Protein AF-A0A2N0QLI2-F1 (afdb_monomer)

InterPro domains:
  IPR046632 Protein of unknown function DUF6744 [PF20529] (2-117)

Mean predicted aligned error: 9.73 Å

Structure (mmCIF, N/CA/C/O backbone):
data_AF-A0A2N0QLI2-F1
#
_entry.id   AF-A0A2N0QLI2-F1
#
loop_
_atom_site.group_PDB
_atom_site.id
_atom_site.type_symbol
_atom_site.label_atom_id
_atom_site.label_alt_id
_atom_site.label_comp_id
_atom_site.label_asym_id
_atom_site.label_entity_id
_atom_site.label_seq_id
_atom_site.pdbx_PDB_ins_code
_atom_site.Cartn_x
_atom_site.Cartn_y
_atom_site.Cartn_z
_atom_site.occupancy
_atom_site.B_iso_or_equiv
_atom_site.auth_seq_id
_atom_site.auth_comp_id
_atom_site.auth_asym_id
_atom_site.auth_atom_id
_atom_site.pdbx_PDB_model_num
ATOM 1 N N . MET A 1 1 ? 5.806 -25.155 -20.527 1.00 38.91 1 MET A N 1
ATOM 2 C CA . MET A 1 1 ? 5.119 -23.901 -20.899 1.00 38.91 1 MET A CA 1
ATOM 3 C C . MET A 1 1 ? 4.947 -23.042 -19.646 1.00 38.91 1 MET A C 1
ATOM 5 O O . MET A 1 1 ? 4.061 -23.316 -18.851 1.00 38.91 1 MET A O 1
ATOM 9 N N . ARG A 1 2 ? 5.842 -22.071 -19.398 1.00 46.94 2 ARG A N 1
ATOM 10 C CA . ARG A 1 2 ? 5.582 -20.948 -18.473 1.00 46.94 2 ARG A CA 1
ATOM 11 C C . ARG A 1 2 ? 5.166 -19.781 -19.363 1.00 46.94 2 ARG A C 1
ATOM 13 O O . ARG A 1 2 ? 6.025 -19.048 -19.829 1.00 46.94 2 ARG A O 1
ATOM 20 N N . GLU A 1 3 ? 3.888 -19.710 -19.716 1.00 47.59 3 GLU A N 1
ATOM 21 C CA . GLU A 1 3 ? 3.446 -18.828 -20.810 1.00 47.59 3 GLU A CA 1
ATOM 22 C C . GLU A 1 3 ? 3.220 -17.374 -20.418 1.00 47.59 3 GLU A C 1
ATOM 24 O O . GLU A 1 3 ? 3.132 -16.532 -21.299 1.00 47.59 3 GLU A O 1
ATOM 29 N N . ASN A 1 4 ? 3.177 -17.034 -19.133 1.00 57.28 4 ASN A N 1
ATOM 30 C CA . ASN A 1 4 ? 2.765 -15.691 -18.742 1.00 57.28 4 ASN A CA 1
ATOM 31 C C . ASN A 1 4 ? 3.835 -15.041 -17.869 1.00 57.28 4 ASN A C 1
ATOM 33 O O . ASN A 1 4 ? 3.995 -15.387 -16.698 1.00 57.28 4 ASN A O 1
ATOM 37 N N . GLY A 1 5 ? 4.574 -14.094 -18.452 1.00 61.06 5 GLY A N 1
ATOM 38 C CA . GLY A 1 5 ? 5.323 -13.111 -17.675 1.00 61.06 5 GLY A CA 1
ATOM 39 C C . GLY A 1 5 ? 4.365 -12.353 -16.752 1.00 61.06 5 GLY A C 1
ATOM 40 O O . GLY A 1 5 ? 3.234 -12.052 -17.133 1.00 61.06 5 GLY A O 1
ATOM 41 N N . VAL A 1 6 ? 4.795 -12.078 -15.521 1.00 66.12 6 VAL A N 1
ATOM 42 C CA . VAL A 1 6 ? 3.973 -11.387 -14.520 1.00 66.12 6 VAL A CA 1
ATOM 43 C C . VAL A 1 6 ? 4.433 -9.940 -14.411 1.00 66.12 6 VAL A C 1
ATOM 45 O O . VAL A 1 6 ? 5.626 -9.668 -14.284 1.00 66.12 6 VAL A O 1
ATOM 48 N N . ILE A 1 7 ? 3.483 -9.008 -14.452 1.00 68.38 7 ILE A N 1
ATOM 49 C CA . ILE A 1 7 ? 3.738 -7.580 -14.255 1.00 68.38 7 ILE A CA 1
ATOM 50 C C . ILE A 1 7 ? 3.444 -7.239 -12.794 1.00 68.38 7 ILE A C 1
ATOM 52 O O . ILE A 1 7 ? 2.346 -7.496 -12.299 1.00 68.38 7 ILE A O 1
ATOM 56 N N . TYR A 1 8 ? 4.421 -6.634 -12.118 1.00 72.06 8 TYR A N 1
ATOM 57 C CA . TYR A 1 8 ? 4.294 -6.172 -10.738 1.00 72.06 8 TYR A CA 1
ATOM 58 C C . TYR A 1 8 ? 4.372 -4.650 -10.671 1.00 72.06 8 TYR A C 1
ATOM 60 O O . TYR A 1 8 ? 5.253 -4.033 -11.268 1.00 72.06 8 TYR A O 1
ATOM 68 N N . PHE A 1 9 ? 3.476 -4.051 -9.888 1.00 70.38 9 PHE A N 1
ATOM 69 C CA . PHE A 1 9 ? 3.558 -2.640 -9.528 1.00 70.38 9 PHE A CA 1
ATOM 70 C C . PHE A 1 9 ? 4.406 -2.507 -8.279 1.00 70.38 9 PHE A C 1
ATOM 72 O O . PHE A 1 9 ? 4.077 -3.068 -7.236 1.00 70.38 9 PHE A O 1
ATOM 79 N N . VAL A 1 10 ? 5.506 -1.774 -8.406 1.00 75.25 10 VAL A N 1
ATOM 80 C CA . VAL A 1 10 ? 6.475 -1.610 -7.331 1.00 75.25 10 VAL A CA 1
ATOM 81 C C . VAL A 1 10 ? 6.536 -0.135 -6.950 1.00 75.25 10 VAL A C 1
ATOM 83 O O . VAL A 1 10 ? 6.795 0.699 -7.822 1.00 75.25 10 VAL A O 1
ATOM 86 N N . PRO A 1 11 ? 6.302 0.204 -5.671 1.00 73.81 11 PRO A N 1
ATOM 87 C CA . PRO A 1 11 ? 6.477 1.553 -5.168 1.00 73.81 11 PRO A CA 1
ATOM 88 C C . PRO A 1 11 ? 7.844 2.141 -5.499 1.00 73.81 11 PRO A C 1
ATOM 90 O O . PRO A 1 11 ? 8.859 1.448 -5.414 1.00 73.81 11 PRO A O 1
ATOM 93 N N . ASN A 1 12 ? 7.901 3.444 -5.791 1.00 72.81 12 ASN A N 1
ATOM 94 C CA . ASN A 1 12 ? 9.180 4.101 -6.079 1.00 72.81 12 ASN A CA 1
ATOM 95 C C . ASN A 1 12 ? 10.158 4.028 -4.887 1.00 72.81 12 ASN A C 1
ATOM 97 O O . ASN A 1 12 ? 11.372 3.975 -5.077 1.00 72.81 12 ASN A O 1
ATOM 101 N N . SER A 1 13 ? 9.638 3.950 -3.657 1.00 74.19 13 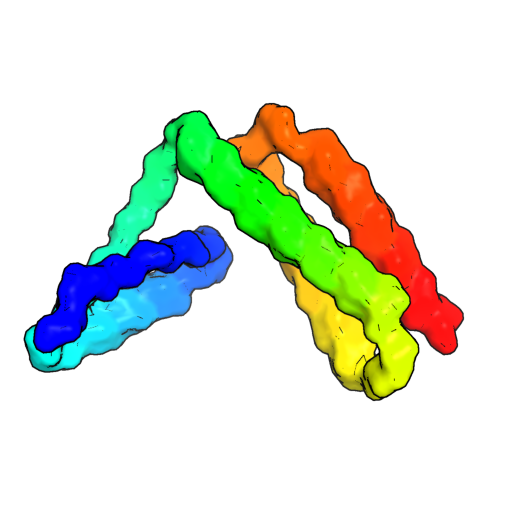SER A N 1
ATOM 102 C CA . SER A 1 13 ? 10.428 3.714 -2.441 1.00 74.19 13 SER A CA 1
ATOM 103 C C . SER A 1 13 ? 11.231 2.405 -2.481 1.00 74.19 13 SER A C 1
ATOM 105 O O . SER A 1 13 ? 12.265 2.301 -1.826 1.00 74.19 13 SER A O 1
ATOM 107 N N . MET A 1 14 ? 10.815 1.426 -3.290 1.00 83.81 14 MET A N 1
ATOM 108 C CA . MET A 1 14 ? 11.479 0.128 -3.443 1.00 83.81 14 MET A CA 1
ATOM 109 C C . MET A 1 14 ? 12.377 0.044 -4.688 1.00 83.81 14 MET A C 1
ATOM 111 O O . MET A 1 14 ? 12.903 -1.028 -4.989 1.00 83.81 14 MET A O 1
ATOM 115 N N . THR A 1 15 ? 12.609 1.152 -5.403 1.00 84.81 15 THR A N 1
ATOM 116 C CA . THR A 1 15 ? 13.393 1.176 -6.655 1.00 84.81 15 THR A CA 1
ATOM 117 C C . THR A 1 15 ? 14.791 0.566 -6.511 1.00 84.81 15 THR A C 1
ATOM 119 O O . THR A 1 15 ? 15.259 -0.114 -7.429 1.00 84.81 15 THR A O 1
ATOM 122 N N . ALA A 1 16 ? 15.459 0.766 -5.371 1.00 86.50 16 ALA A N 1
ATOM 123 C CA . ALA A 1 16 ? 16.768 0.166 -5.106 1.00 86.50 16 ALA A CA 1
ATOM 124 C C . ALA A 1 16 ? 16.682 -1.369 -5.032 1.00 86.50 16 ALA A C 1
ATOM 126 O O . ALA A 1 16 ? 17.414 -2.068 -5.731 1.00 86.50 16 ALA A O 1
ATOM 127 N N . GLY A 1 17 ? 15.724 -1.892 -4.260 1.00 88.81 17 GLY A N 1
ATOM 128 C CA . GLY A 1 17 ? 15.477 -3.332 -4.149 1.00 88.81 17 GLY A CA 1
ATOM 129 C C . GLY A 1 17 ? 15.062 -3.960 -5.481 1.00 88.81 17 GLY A C 1
ATOM 130 O O . GLY A 1 17 ? 15.589 -5.003 -5.855 1.00 88.81 17 GLY A O 1
ATOM 131 N N . LEU A 1 18 ? 14.194 -3.287 -6.244 1.00 89.62 18 LEU A N 1
ATOM 132 C CA . LEU A 1 18 ? 13.792 -3.734 -7.579 1.00 89.62 18 LEU A CA 1
ATOM 133 C C . LEU A 1 18 ? 14.979 -3.801 -8.542 1.00 89.62 18 LEU A C 1
ATOM 135 O O . LEU A 1 18 ? 15.080 -4.734 -9.330 1.00 89.62 18 LEU A O 1
ATOM 139 N N . THR A 1 19 ? 15.890 -2.831 -8.470 1.00 91.31 19 THR A N 1
ATOM 140 C CA . THR A 1 19 ? 17.097 -2.830 -9.306 1.00 91.31 19 THR A CA 1
ATOM 141 C C . THR A 1 19 ? 17.980 -4.032 -8.973 1.00 91.31 19 THR A C 1
ATOM 143 O O . THR A 1 19 ? 18.399 -4.739 -9.883 1.00 91.31 19 THR A O 1
ATOM 146 N N . ASN A 1 20 ? 18.180 -4.331 -7.687 1.00 93.94 20 ASN A N 1
ATOM 147 C CA . ASN A 1 20 ? 18.935 -5.513 -7.264 1.00 93.94 20 ASN A CA 1
ATOM 148 C C . ASN A 1 20 ? 18.272 -6.820 -7.723 1.00 93.94 20 ASN A C 1
ATOM 150 O O . ASN A 1 20 ? 18.964 -7.725 -8.184 1.00 93.94 20 ASN A O 1
ATOM 154 N N . LEU A 1 21 ? 16.941 -6.910 -7.632 1.00 91.88 21 LEU A N 1
ATOM 155 C CA . LEU A 1 21 ? 16.186 -8.080 -8.077 1.00 91.88 21 LEU A CA 1
ATOM 156 C C . LEU A 1 21 ? 16.304 -8.298 -9.589 1.00 91.88 21 LEU A C 1
ATOM 158 O O . LEU A 1 21 ? 16.541 -9.422 -10.017 1.00 91.88 21 LEU A O 1
ATOM 162 N N . VAL A 1 22 ? 16.171 -7.238 -10.393 1.00 92.00 22 VAL A N 1
ATOM 163 C CA . VAL A 1 22 ? 16.346 -7.318 -11.852 1.00 92.00 22 VAL A CA 1
ATOM 164 C C . VAL A 1 22 ? 17.754 -7.804 -12.190 1.00 92.00 22 VAL A C 1
ATOM 166 O O . VAL A 1 22 ? 17.895 -8.757 -12.948 1.00 92.00 22 VAL A O 1
ATOM 169 N N . THR A 1 23 ? 18.786 -7.223 -11.571 1.00 94.00 23 THR A N 1
ATOM 170 C CA . THR A 1 23 ? 20.180 -7.657 -11.761 1.00 94.00 23 THR A CA 1
ATOM 171 C C . THR A 1 23 ? 20.374 -9.125 -11.395 1.00 94.00 23 THR A C 1
ATOM 173 O O . THR A 1 23 ? 21.033 -9.860 -12.125 1.00 94.00 23 THR A O 1
ATOM 176 N N . PHE A 1 24 ? 19.787 -9.568 -10.280 1.00 94.19 24 PHE A N 1
ATOM 177 C CA . PHE A 1 24 ? 19.844 -10.963 -9.863 1.00 94.19 24 PHE A CA 1
ATOM 178 C C . PHE A 1 24 ? 19.166 -11.890 -10.880 1.00 94.19 24 PHE A C 1
ATOM 180 O O . PHE A 1 24 ? 19.770 -12.878 -11.282 1.00 94.19 24 PHE A O 1
ATOM 187 N N . ILE A 1 25 ? 17.953 -11.570 -11.341 1.00 91.50 25 ILE A N 1
ATOM 188 C CA . ILE A 1 25 ? 17.238 -12.396 -12.326 1.00 91.50 25 ILE A CA 1
ATOM 189 C C . ILE A 1 25 ? 18.042 -12.510 -13.624 1.00 91.50 25 ILE A C 1
ATOM 191 O O . ILE A 1 25 ? 18.211 -13.616 -14.124 1.00 91.50 25 ILE A O 1
ATOM 195 N N . CYS A 1 26 ? 18.601 -11.404 -14.116 1.00 91.31 26 CYS A N 1
ATOM 196 C CA . CYS A 1 26 ? 19.427 -11.398 -15.324 1.00 91.31 26 CYS A CA 1
ATOM 197 C C . CYS A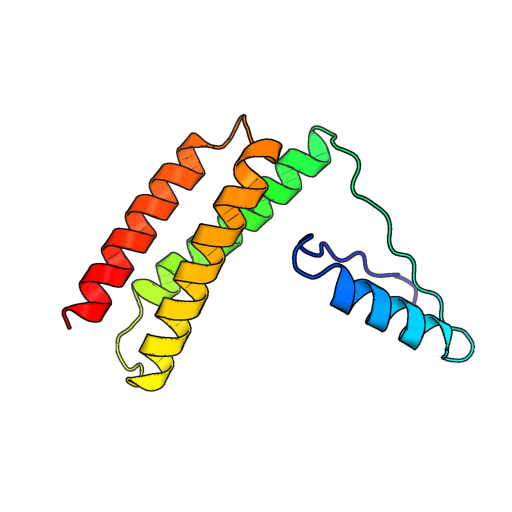 1 26 ? 20.773 -12.130 -15.152 1.00 91.31 26 CYS A C 1
ATOM 199 O O . CYS A 1 26 ? 21.465 -12.363 -16.138 1.00 91.31 26 CYS A O 1
ATOM 201 N N . SER A 1 27 ? 21.171 -12.485 -13.923 1.00 94.69 27 SER A N 1
ATOM 202 C CA . SER A 1 27 ? 22.348 -13.332 -13.677 1.00 94.69 27 SER A CA 1
ATOM 203 C C . SER A 1 27 ? 22.054 -14.834 -13.803 1.00 94.69 27 SER A C 1
ATOM 205 O O . SER A 1 27 ? 22.986 -15.635 -13.842 1.00 94.69 27 SER A O 1
ATOM 207 N N . LEU A 1 28 ? 20.774 -15.225 -13.856 1.00 93.62 28 LEU A N 1
ATOM 208 C CA . LEU A 1 28 ? 20.345 -16.614 -14.004 1.00 93.62 28 LEU A CA 1
ATOM 209 C C . LEU A 1 28 ? 20.272 -16.993 -15.488 1.00 93.62 28 LEU A C 1
ATOM 211 O O . LEU A 1 28 ? 19.786 -16.223 -16.315 1.00 93.62 28 LEU A O 1
ATOM 215 N N . GLU A 1 29 ? 20.697 -18.209 -15.831 1.00 91.94 29 GLU A N 1
ATOM 216 C CA . GLU A 1 29 ? 20.579 -18.709 -17.203 1.00 91.94 29 GLU A CA 1
ATOM 217 C C . GLU A 1 29 ? 19.109 -18.757 -17.659 1.00 91.94 29 GLU A C 1
ATOM 219 O O . GLU A 1 29 ? 18.220 -19.188 -16.919 1.00 91.94 29 GLU A O 1
ATOM 224 N N . ASN A 1 30 ? 18.859 -18.348 -18.907 1.00 86.88 30 ASN A N 1
ATOM 225 C CA . ASN A 1 30 ? 17.536 -18.355 -19.549 1.00 86.88 30 ASN A CA 1
ATOM 226 C C . ASN A 1 30 ? 16.455 -17.541 -18.809 1.00 86.88 30 ASN A C 1
ATOM 228 O O . ASN A 1 30 ? 15.279 -17.913 -18.832 1.00 86.88 30 ASN A O 1
ATOM 232 N N . SER A 1 31 ? 16.837 -16.460 -18.128 1.00 86.12 31 SER A N 1
ATOM 233 C CA . SER A 1 31 ? 15.914 -15.588 -17.398 1.00 86.12 31 SER A CA 1
ATOM 234 C C . SER A 1 31 ? 16.128 -14.127 -17.778 1.00 86.12 31 SER A C 1
ATOM 236 O O . SER A 1 31 ? 17.262 -13.669 -17.833 1.00 86.12 31 SER A O 1
ATOM 238 N N . ASP A 1 32 ? 15.033 -13.389 -17.965 1.00 84.06 32 ASP A N 1
ATOM 239 C CA . ASP A 1 32 ? 15.054 -11.956 -18.265 1.00 84.06 32 ASP A CA 1
ATOM 240 C C . ASP A 1 32 ? 14.101 -11.199 -17.336 1.00 84.06 32 ASP A C 1
ATOM 242 O O . ASP A 1 32 ? 13.010 -11.673 -17.002 1.00 84.06 32 ASP A O 1
ATOM 246 N N . ALA A 1 33 ? 14.501 -9.992 -16.940 1.00 86.50 33 ALA A N 1
ATOM 247 C CA . ALA A 1 33 ? 13.663 -9.068 -16.188 1.00 86.50 33 ALA A CA 1
ATOM 248 C C . ALA A 1 33 ? 13.886 -7.627 -16.650 1.00 86.50 33 ALA A C 1
ATOM 250 O O . ALA A 1 33 ? 15.003 -7.208 -16.943 1.00 86.50 33 ALA A O 1
ATOM 251 N N . PHE A 1 34 ? 12.810 -6.840 -16.650 1.00 83.38 34 PHE A N 1
ATOM 252 C CA . PHE A 1 34 ? 12.847 -5.437 -17.048 1.00 83.38 34 PHE A CA 1
ATOM 253 C C . PHE A 1 34 ? 12.181 -4.564 -15.991 1.00 83.38 34 PHE A C 1
ATOM 255 O O . PHE A 1 34 ? 11.089 -4.862 -15.508 1.00 83.38 34 PHE A O 1
ATOM 262 N N . LYS A 1 35 ? 12.825 -3.440 -15.666 1.00 84.62 35 LYS A N 1
ATOM 263 C CA . LYS A 1 35 ? 12.211 -2.349 -14.904 1.00 84.62 35 LYS A CA 1
ATOM 264 C C . LYS A 1 35 ? 11.672 -1.321 -15.892 1.00 84.62 35 LYS A C 1
ATOM 266 O O . LYS A 1 35 ? 12.453 -0.597 -16.505 1.00 84.62 35 LYS A O 1
ATOM 271 N N . VAL A 1 36 ? 10.352 -1.244 -16.024 1.00 77.31 36 VAL A N 1
ATOM 272 C CA . VAL A 1 36 ? 9.686 -0.287 -16.917 1.00 77.31 36 VAL A CA 1
ATOM 273 C C . VAL A 1 36 ? 9.079 0.843 -16.080 1.00 77.31 36 VAL A C 1
ATOM 2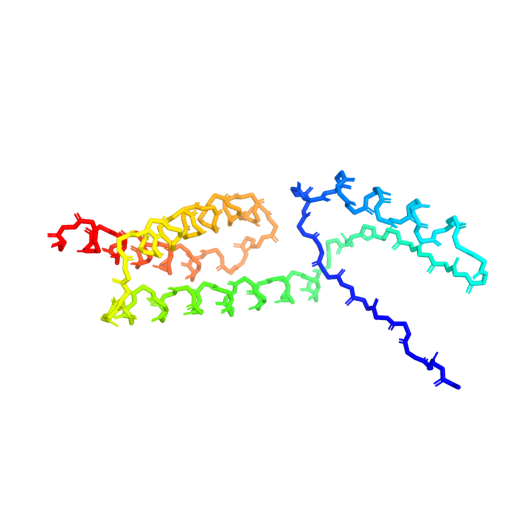75 O O . VAL A 1 36 ? 8.289 0.556 -15.178 1.00 77.31 36 VAL A O 1
ATOM 278 N N . PRO A 1 37 ? 9.431 2.120 -16.326 1.00 72.44 37 PRO A N 1
ATOM 279 C CA . PRO A 1 37 ? 8.787 3.234 -15.644 1.00 72.44 37 PRO A CA 1
ATOM 280 C C . PRO A 1 37 ? 7.319 3.328 -16.069 1.00 72.44 37 PRO A C 1
ATOM 282 O O . PRO A 1 37 ? 6.991 3.264 -17.255 1.00 72.44 37 PRO A O 1
ATOM 285 N N . VAL A 1 38 ? 6.426 3.501 -15.098 1.00 69.88 38 VAL A N 1
ATOM 286 C CA . VAL A 1 38 ? 4.999 3.683 -15.375 1.00 69.88 38 VAL A CA 1
ATOM 287 C C . VAL A 1 38 ? 4.790 5.079 -15.965 1.00 69.88 38 VAL A C 1
ATOM 289 O O . VAL A 1 38 ? 5.066 6.085 -15.315 1.00 69.88 38 VAL A O 1
ATOM 292 N N . ILE A 1 39 ? 4.298 5.146 -17.205 1.00 71.88 39 ILE A N 1
ATOM 293 C CA . ILE A 1 39 ? 3.922 6.411 -17.849 1.00 71.88 39 ILE A CA 1
ATOM 294 C C . ILE A 1 39 ? 2.691 6.978 -17.135 1.00 71.88 39 ILE A C 1
ATOM 296 O O . ILE A 1 39 ? 1.748 6.243 -16.837 1.00 71.88 39 ILE A O 1
ATOM 300 N N . ASN A 1 40 ? 2.670 8.287 -16.887 1.00 67.62 40 ASN A N 1
ATOM 301 C CA . ASN A 1 40 ? 1.536 8.968 -16.264 1.00 67.62 40 ASN A CA 1
ATOM 302 C C . ASN A 1 40 ? 0.331 9.073 -17.231 1.00 67.62 40 ASN A C 1
ATOM 304 O O . ASN A 1 40 ? 0.091 10.117 -17.836 1.00 67.62 40 ASN A O 1
ATOM 308 N N . SER A 1 41 ? -0.426 7.983 -17.385 1.00 76.25 41 SER A N 1
ATOM 309 C CA . SER A 1 41 ? -1.686 7.914 -18.142 1.00 76.25 41 SER A CA 1
ATOM 310 C C . SER A 1 41 ? -2.905 7.873 -17.211 1.00 76.25 41 SER A C 1
ATOM 312 O O . SER A 1 41 ? -2.778 7.584 -16.021 1.00 76.25 41 SER A O 1
ATOM 314 N N . SER A 1 42 ? -4.102 8.151 -17.742 1.00 74.06 42 SER A N 1
ATOM 315 C CA . SER A 1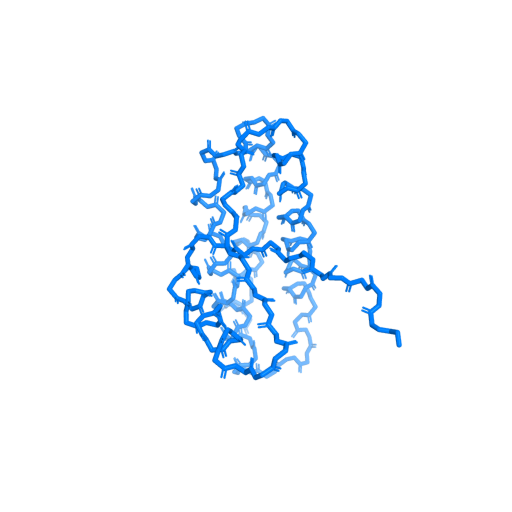 42 ? -5.365 8.018 -16.993 1.00 74.06 42 SER A CA 1
ATOM 316 C C . SER A 1 42 ? -5.553 6.618 -16.420 1.00 74.06 42 SER A C 1
ATOM 318 O O . SER A 1 42 ? -5.893 6.478 -15.248 1.00 74.06 42 SER A O 1
ATOM 320 N N . ASP A 1 43 ? -5.270 5.597 -17.224 1.00 74.06 43 ASP A N 1
ATOM 321 C CA . ASP A 1 43 ? -5.496 4.198 -16.864 1.00 74.06 43 ASP A CA 1
ATOM 322 C C . ASP A 1 43 ? -4.534 3.761 -15.757 1.00 74.06 43 ASP A C 1
ATOM 324 O O . ASP A 1 43 ? -4.935 3.109 -14.791 1.00 74.06 43 ASP A O 1
ATOM 328 N N . ASN A 1 44 ? -3.276 4.209 -15.837 1.00 73.25 44 ASN A N 1
ATOM 329 C CA . ASN A 1 44 ? -2.277 3.939 -14.811 1.00 73.25 44 ASN A CA 1
ATOM 330 C C . ASN A 1 44 ? -2.606 4.650 -13.496 1.00 73.25 44 ASN A C 1
ATOM 332 O O . ASN A 1 44 ? -2.468 4.043 -12.435 1.00 73.25 44 ASN A O 1
ATOM 336 N N . ARG A 1 45 ? -3.100 5.895 -13.549 1.00 73.50 45 ARG A N 1
ATOM 337 C CA . ARG A 1 45 ? -3.581 6.604 -12.353 1.00 73.50 45 ARG A CA 1
ATOM 338 C C . ARG A 1 45 ? -4.761 5.877 -11.715 1.00 73.50 45 ARG A C 1
ATOM 340 O O . ARG A 1 45 ? -4.709 5.603 -10.524 1.00 73.50 45 ARG A O 1
ATOM 347 N N . HIS A 1 46 ? -5.768 5.489 -12.500 1.00 78.19 46 HIS A N 1
ATOM 348 C CA . HIS A 1 46 ? -6.934 4.765 -11.988 1.00 78.19 46 HIS A CA 1
ATOM 349 C C . HIS A 1 46 ? -6.549 3.432 -11.332 1.00 78.19 46 HIS A C 1
ATOM 351 O O . HIS A 1 46 ? -7.017 3.096 -10.245 1.00 78.19 46 HIS A O 1
ATOM 357 N N . MET A 1 47 ? -5.650 2.679 -11.962 1.00 76.38 47 MET A N 1
ATOM 358 C CA . MET A 1 47 ? -5.153 1.419 -11.421 1.00 76.38 47 MET A CA 1
ATOM 359 C C . MET A 1 47 ? -4.367 1.607 -10.115 1.00 76.38 47 MET A C 1
ATOM 361 O O . MET A 1 47 ? -4.596 0.862 -9.160 1.00 76.38 47 MET A O 1
ATOM 365 N N . VAL A 1 48 ? -3.466 2.597 -10.055 1.00 75.25 48 VAL A N 1
ATOM 366 C CA . VAL A 1 48 ? -2.728 2.948 -8.829 1.00 75.25 48 VAL A CA 1
ATOM 367 C C . VAL A 1 48 ? -3.704 3.335 -7.724 1.00 75.25 48 VAL A C 1
ATOM 369 O O . VAL A 1 48 ? -3.606 2.819 -6.613 1.00 75.25 48 VAL A O 1
ATOM 372 N N . SER A 1 49 ? -4.699 4.162 -8.037 1.00 77.12 49 SER A N 1
ATOM 373 C CA . SER A 1 49 ? -5.718 4.568 -7.079 1.00 77.12 49 SER A CA 1
ATOM 374 C C . SER A 1 49 ? -6.569 3.409 -6.574 1.00 77.12 49 SER A C 1
ATOM 376 O O . SER A 1 49 ? -6.864 3.330 -5.382 1.00 77.12 49 SER A O 1
ATOM 378 N N . LYS A 1 50 ? -6.950 2.471 -7.445 1.00 83.06 50 LYS A N 1
ATOM 379 C CA . LYS A 1 50 ? -7.664 1.262 -7.027 1.00 83.06 50 LYS A CA 1
ATOM 380 C C . LYS A 1 50 ? -6.822 0.444 -6.047 1.00 83.06 50 LYS A C 1
ATOM 382 O O . LYS A 1 50 ? -7.299 0.110 -4.971 1.00 83.06 50 LYS A O 1
ATOM 387 N N . LYS A 1 51 ? -5.551 0.193 -6.375 1.00 80.81 51 LYS A N 1
ATOM 388 C CA . LYS A 1 51 ? -4.632 -0.564 -5.510 1.00 80.81 51 LYS A CA 1
ATOM 389 C C . LYS A 1 51 ? -4.385 0.113 -4.165 1.00 80.81 51 LYS A C 1
ATOM 391 O O . LYS A 1 51 ? -4.355 -0.570 -3.145 1.00 80.81 51 LYS A O 1
ATOM 396 N N . LEU A 1 52 ? -4.228 1.435 -4.159 1.00 78.38 52 LEU A N 1
ATOM 397 C CA . LEU A 1 52 ? -4.114 2.211 -2.926 1.00 78.38 52 LEU A CA 1
ATOM 398 C C . LEU A 1 52 ? -5.394 2.113 -2.091 1.00 78.38 52 LEU A C 1
ATOM 400 O O . LEU A 1 52 ? -5.307 1.934 -0.882 1.00 78.38 52 LEU A O 1
ATOM 404 N N . ASN A 1 53 ? -6.571 2.177 -2.719 1.00 82.62 53 ASN A N 1
ATOM 405 C CA . ASN A 1 53 ? -7.845 2.030 -2.015 1.00 82.62 53 ASN A CA 1
ATOM 406 C C . ASN A 1 53 ? -7.974 0.656 -1.363 1.00 82.62 53 ASN A C 1
ATOM 408 O O . ASN A 1 53 ? -8.234 0.599 -0.165 1.00 82.62 53 ASN A O 1
ATOM 412 N N . ASP A 1 54 ? -7.731 -0.412 -2.124 1.00 84.81 54 ASP A N 1
ATOM 413 C CA . ASP A 1 54 ? -7.812 -1.790 -1.632 1.00 84.81 54 ASP A CA 1
ATOM 414 C C . ASP A 1 54 ? -6.866 -2.006 -0.434 1.00 84.81 54 ASP A C 1
ATOM 416 O O . ASP A 1 54 ? -7.231 -2.642 0.553 1.00 84.81 54 ASP A O 1
ATOM 420 N N . TYR A 1 55 ? -5.653 -1.444 -0.495 1.00 83.62 55 TYR A N 1
ATOM 421 C CA . TYR A 1 55 ? -4.674 -1.543 0.588 1.00 83.62 55 TYR A CA 1
ATOM 422 C C . TYR A 1 55 ? -5.101 -0.778 1.849 1.00 83.62 55 TYR A C 1
ATOM 424 O O . TYR A 1 55 ? -5.001 -1.309 2.954 1.00 83.62 55 TYR A O 1
ATOM 432 N N . LEU A 1 56 ? -5.610 0.450 1.701 1.00 84.62 56 LEU A N 1
ATOM 433 C CA . LEU A 1 56 ? -6.094 1.240 2.838 1.00 84.62 56 LEU A CA 1
ATOM 434 C C . LEU A 1 56 ? -7.332 0.608 3.487 1.00 84.62 56 LEU A C 1
ATOM 436 O O . LEU A 1 56 ? -7.443 0.637 4.710 1.00 84.62 56 LEU A O 1
ATOM 440 N N . ASP A 1 57 ? -8.229 0.017 2.694 1.00 87.50 57 ASP A N 1
ATOM 441 C CA . ASP A 1 57 ? -9.395 -0.710 3.209 1.00 87.50 57 ASP A CA 1
ATOM 442 C C . ASP A 1 57 ? -8.965 -1.957 3.985 1.00 87.50 57 ASP A C 1
ATOM 444 O O . ASP A 1 57 ? -9.428 -2.181 5.102 1.00 87.50 57 ASP A O 1
ATOM 448 N N . HIS A 1 58 ? -7.995 -2.707 3.456 1.00 87.62 58 HIS A N 1
ATOM 449 C CA . HIS A 1 58 ? -7.432 -3.854 4.160 1.00 87.62 58 HIS A CA 1
ATOM 450 C C . HIS A 1 58 ? -6.824 -3.468 5.517 1.00 87.62 58 HIS A C 1
ATOM 452 O O . HIS A 1 58 ? -7.089 -4.126 6.523 1.00 87.62 58 HIS A O 1
ATOM 458 N N . LEU A 1 59 ? -6.050 -2.379 5.569 1.00 86.06 59 LEU A N 1
ATOM 459 C CA . LEU A 1 59 ? -5.477 -1.874 6.820 1.00 86.06 59 LEU A CA 1
ATOM 460 C C . LEU A 1 59 ? -6.552 -1.397 7.801 1.00 86.06 59 LEU A C 1
ATOM 462 O O . LEU A 1 59 ? -6.447 -1.663 8.996 1.00 86.06 59 LEU A O 1
ATOM 466 N N . LEU A 1 60 ? -7.604 -0.728 7.318 1.00 87.38 60 LEU A N 1
ATOM 467 C CA . LEU A 1 60 ? -8.733 -0.317 8.157 1.00 87.38 60 LEU A CA 1
ATOM 468 C C . LEU A 1 60 ? -9.413 -1.524 8.806 1.00 87.38 60 LEU A C 1
ATOM 470 O O . LEU A 1 60 ? -9.702 -1.491 10.004 1.00 87.38 60 LEU A O 1
ATOM 474 N N . ASP A 1 61 ? -9.637 -2.590 8.042 1.00 88.25 61 ASP A N 1
ATOM 475 C CA . ASP A 1 61 ? -10.245 -3.818 8.550 1.00 88.25 61 ASP A CA 1
ATOM 476 C C . ASP A 1 61 ? -9.355 -4.506 9.590 1.00 88.25 61 ASP A C 1
ATOM 478 O O . ASP A 1 61 ? -9.851 -4.962 10.625 1.00 88.25 61 ASP A O 1
ATOM 482 N N . GLN A 1 62 ? -8.036 -4.514 9.375 1.00 86.88 62 GLN A N 1
ATOM 483 C CA . GLN A 1 62 ? -7.071 -5.015 10.355 1.00 86.88 62 GLN A CA 1
ATOM 484 C C . GLN A 1 62 ? -7.050 -4.169 11.634 1.00 86.88 62 GLN A C 1
ATOM 486 O O . GLN A 1 62 ? -7.067 -4.726 12.731 1.00 86.88 62 GLN A O 1
ATOM 491 N N . CYS A 1 63 ? -7.065 -2.836 11.524 1.00 86.19 63 CYS A N 1
ATOM 492 C CA . CYS A 1 63 ? -7.136 -1.938 12.679 1.00 86.19 63 CYS A CA 1
ATOM 493 C C . CYS A 1 63 ? -8.421 -2.147 13.495 1.00 86.19 63 CYS A C 1
ATOM 495 O O . CYS A 1 63 ? -8.383 -2.178 14.728 1.00 86.19 63 CYS A O 1
ATOM 497 N N . ARG A 1 64 ? -9.559 -2.341 12.819 1.00 85.81 64 ARG A N 1
ATOM 498 C CA . ARG A 1 64 ? -10.847 -2.631 13.469 1.00 85.81 64 ARG A CA 1
ATOM 499 C C . ARG A 1 64 ? -10.867 -4.011 14.128 1.00 85.81 64 ARG A C 1
ATOM 501 O O . ARG A 1 64 ? -11.476 -4.171 15.181 1.00 85.81 64 ARG A O 1
ATOM 508 N N . SER A 1 65 ? -10.155 -4.978 13.557 1.00 86.12 65 SER A N 1
ATOM 509 C CA . SER A 1 65 ? -10.115 -6.377 14.004 1.00 86.12 65 SER A CA 1
ATOM 510 C C . SER A 1 65 ? -8.900 -6.680 14.889 1.00 86.12 65 SER A C 1
ATOM 512 O O . SER A 1 65 ? -8.227 -7.694 14.723 1.00 86.12 65 SER A O 1
ATOM 514 N N . THR A 1 66 ? -8.594 -5.797 15.842 1.00 82.31 66 THR A N 1
ATOM 515 C CA . THR A 1 66 ? -7.427 -5.942 16.738 1.00 82.31 66 THR A CA 1
ATOM 516 C C . THR A 1 66 ? -7.649 -6.889 17.917 1.00 82.31 66 THR A C 1
ATOM 518 O O . THR A 1 66 ? -6.722 -7.148 18.689 1.00 82.31 66 THR A O 1
ATOM 521 N N . GLU A 1 67 ? -8.863 -7.414 18.083 1.00 79.19 67 GLU A N 1
ATOM 522 C CA . GLU A 1 67 ? -9.186 -8.359 19.151 1.00 79.19 67 GLU A CA 1
ATOM 523 C C . GLU A 1 67 ? -8.359 -9.647 19.013 1.00 79.19 67 GLU A C 1
ATOM 525 O O . GLU A 1 67 ? -8.346 -10.298 17.972 1.00 79.19 67 GLU A O 1
ATOM 530 N N . GLY A 1 68 ? -7.632 -10.008 20.074 1.00 74.56 68 GLY A N 1
ATOM 531 C CA . GLY A 1 68 ? -6.775 -11.199 20.104 1.00 74.56 68 GLY A CA 1
ATOM 532 C C . GLY A 1 68 ? -5.344 -10.999 19.591 1.00 74.56 68 GLY A C 1
ATOM 533 O O . GLY A 1 68 ? -4.541 -11.930 19.680 1.00 74.56 68 GLY A O 1
ATOM 534 N N . LEU A 1 69 ? -4.976 -9.804 19.111 1.00 82.75 69 LEU A N 1
ATOM 535 C CA . LEU A 1 69 ? -3.592 -9.511 18.733 1.00 82.75 69 LEU A CA 1
ATOM 536 C C . LEU A 1 69 ? -2.699 -9.302 19.963 1.00 82.75 69 LEU A C 1
ATOM 538 O O . LEU A 1 69 ? -3.060 -8.625 20.926 1.00 82.75 69 LEU A O 1
ATOM 542 N N . ARG A 1 70 ? -1.478 -9.845 19.912 1.00 86.06 70 ARG A N 1
ATOM 543 C CA . ARG A 1 70 ? -0.441 -9.575 20.919 1.00 86.06 70 ARG A CA 1
ATOM 544 C C . ARG A 1 70 ? 0.117 -8.163 20.749 1.00 86.06 70 ARG A C 1
ATOM 546 O O . ARG A 1 70 ? 0.129 -7.620 19.647 1.00 86.06 70 ARG A O 1
ATOM 553 N N . LYS A 1 71 ? 0.691 -7.609 21.820 1.00 83.50 71 LYS A N 1
ATOM 554 C CA . LYS A 1 71 ? 1.293 -6.262 21.835 1.00 83.50 71 LYS A CA 1
ATOM 555 C C . LYS A 1 71 ? 2.288 -6.017 20.691 1.00 83.50 71 LYS A C 1
ATOM 557 O O . LYS A 1 71 ? 2.256 -4.957 20.073 1.00 83.50 71 LYS A O 1
ATOM 562 N N . ASP A 1 72 ? 3.121 -7.003 20.364 1.00 86.12 72 ASP A N 1
A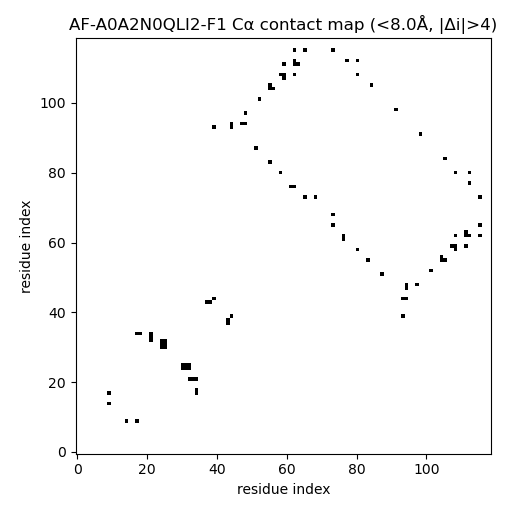TOM 563 C CA . ASP A 1 72 ? 4.080 -6.883 19.257 1.00 86.12 72 ASP A CA 1
ATOM 564 C C . ASP A 1 72 ? 3.391 -6.853 17.885 1.00 86.12 72 ASP A C 1
ATOM 566 O O . ASP A 1 72 ? 3.814 -6.119 16.997 1.00 86.12 72 ASP A O 1
ATOM 570 N N . GLN A 1 73 ? 2.289 -7.590 17.719 1.00 83.31 73 GLN A N 1
ATOM 571 C CA . GLN A 1 73 ? 1.485 -7.579 16.490 1.00 83.31 73 GLN A CA 1
ATOM 572 C C . GLN A 1 73 ? 0.748 -6.251 16.323 1.00 83.31 73 GLN A C 1
ATOM 574 O O . GLN A 1 73 ? 0.705 -5.709 15.224 1.00 83.31 73 GLN A O 1
ATOM 579 N N . ILE A 1 74 ? 0.248 -5.687 17.424 1.00 86.19 74 ILE A N 1
ATOM 580 C CA . ILE A 1 74 ? -0.324 -4.340 17.446 1.00 86.19 74 ILE A CA 1
ATOM 581 C C . ILE A 1 74 ? 0.729 -3.308 17.025 1.00 86.19 74 ILE A C 1
ATOM 583 O O . ILE A 1 74 ? 0.451 -2.447 16.195 1.00 86.19 74 ILE A O 1
ATOM 587 N N . LYS A 1 75 ? 1.956 -3.409 17.551 1.00 86.38 75 LYS A N 1
ATOM 588 C CA . LYS A 1 75 ? 3.047 -2.496 17.190 1.00 86.38 75 LYS A CA 1
ATOM 589 C C . LYS A 1 75 ? 3.387 -2.570 15.698 1.00 86.38 75 LYS A C 1
ATOM 591 O O . LYS A 1 75 ? 3.517 -1.522 15.072 1.00 86.38 75 LYS A O 1
ATOM 596 N N . MET A 1 76 ? 3.484 -3.778 15.137 1.00 86.31 76 MET A N 1
ATOM 597 C CA . MET A 1 76 ? 3.713 -3.965 13.699 1.00 86.31 76 MET A CA 1
ATOM 598 C C . MET A 1 76 ? 2.588 -3.351 12.862 1.00 86.31 76 MET A C 1
ATOM 600 O O . MET A 1 76 ? 2.874 -2.616 11.925 1.00 86.31 76 MET A O 1
ATOM 604 N N . LEU A 1 77 ? 1.325 -3.569 13.241 1.00 86.12 77 LEU A N 1
ATOM 605 C CA . LEU A 1 77 ? 0.170 -3.006 12.536 1.00 86.12 77 LEU A CA 1
ATOM 606 C C . LEU A 1 77 ? 0.162 -1.469 12.561 1.00 86.12 77 LEU A C 1
ATOM 608 O O . LEU A 1 77 ? -0.120 -0.822 11.552 1.00 86.12 77 LEU A O 1
ATOM 612 N N . VAL A 1 78 ? 0.502 -0.864 13.703 1.00 86.50 78 VAL A N 1
ATOM 613 C CA . VAL A 1 78 ? 0.632 0.597 13.827 1.00 86.50 78 VAL A CA 1
ATOM 614 C C . VAL A 1 78 ? 1.756 1.121 12.931 1.00 86.50 78 VAL A C 1
ATOM 616 O O . VAL A 1 78 ? 1.598 2.148 12.270 1.00 86.50 78 VAL A O 1
ATOM 619 N N . GLU A 1 79 ? 2.894 0.432 12.892 1.00 88.75 79 GLU A N 1
ATOM 620 C CA . GLU A 1 79 ? 4.025 0.804 12.043 1.00 88.75 79 GLU A CA 1
ATOM 621 C C . GLU A 1 79 ? 3.684 0.688 10.551 1.00 88.75 79 GLU A C 1
ATOM 623 O O . GLU A 1 79 ? 3.920 1.628 9.790 1.00 88.75 79 GLU A O 1
ATOM 628 N N . GLU A 1 80 ? 3.047 -0.409 10.145 1.00 84.12 80 GLU A N 1
ATOM 629 C CA . GLU A 1 80 ? 2.570 -0.642 8.780 1.00 84.12 80 GLU A CA 1
ATOM 630 C C . GLU A 1 80 ? 1.557 0.423 8.344 1.00 84.12 80 GLU A C 1
ATOM 632 O O . GLU A 1 80 ? 1.702 1.028 7.279 1.00 84.12 80 GLU A O 1
ATOM 637 N N . THR A 1 81 ? 0.604 0.756 9.216 1.00 84.00 81 THR A N 1
ATOM 638 C CA . THR A 1 81 ? -0.387 1.810 8.966 1.00 84.00 81 THR A CA 1
ATOM 639 C C . THR A 1 81 ? 0.271 3.182 8.801 1.00 84.00 81 THR A C 1
ATOM 641 O O . THR A 1 81 ? -0.055 3.939 7.884 1.00 84.00 81 THR A O 1
ATOM 644 N N . ASN A 1 82 ? 1.242 3.519 9.653 1.00 85.31 82 ASN A N 1
ATOM 645 C CA . ASN A 1 82 ? 1.974 4.782 9.546 1.00 85.31 82 ASN A CA 1
ATOM 646 C C . ASN A 1 82 ? 2.816 4.859 8.265 1.00 85.31 82 ASN A C 1
ATOM 648 O O . ASN A 1 82 ? 2.874 5.916 7.628 1.00 85.31 82 ASN A O 1
ATOM 652 N N . ASN A 1 83 ? 3.434 3.745 7.865 1.00 82.88 83 ASN A N 1
ATOM 653 C CA . ASN A 1 83 ? 4.157 3.641 6.603 1.00 82.88 83 ASN A CA 1
ATOM 654 C C . ASN A 1 83 ? 3.209 3.838 5.410 1.00 82.88 83 ASN A C 1
ATOM 656 O O . ASN A 1 83 ? 3.505 4.657 4.545 1.00 82.88 83 ASN A O 1
ATOM 660 N N . ALA A 1 84 ? 2.030 3.210 5.416 1.00 79.88 84 ALA A N 1
ATOM 661 C CA . ALA A 1 84 ? 1.014 3.384 4.377 1.00 79.88 84 ALA A CA 1
ATOM 662 C C . ALA A 1 84 ? 0.552 4.845 4.229 1.00 79.88 84 ALA A C 1
ATOM 664 O O . ALA A 1 84 ? 0.453 5.366 3.117 1.00 79.88 84 ALA A O 1
ATOM 665 N N . ILE A 1 85 ? 0.329 5.545 5.348 1.00 81.06 85 ILE A N 1
ATOM 666 C CA . ILE A 1 85 ? -0.036 6.972 5.350 1.00 81.06 85 ILE A CA 1
ATOM 667 C C . ILE A 1 85 ? 1.089 7.832 4.759 1.00 81.06 85 ILE A C 1
ATOM 669 O O . ILE A 1 85 ? 0.822 8.802 4.042 1.00 81.06 85 ILE A O 1
ATOM 673 N N . ARG A 1 86 ? 2.350 7.519 5.078 1.00 80.81 86 ARG A N 1
ATOM 674 C CA . ARG A 1 86 ? 3.512 8.225 4.521 1.00 80.81 86 ARG A CA 1
ATOM 675 C C . ARG A 1 86 ? 3.623 7.990 3.019 1.00 80.81 86 ARG A C 1
ATOM 677 O O . ARG A 1 86 ? 3.816 8.953 2.282 1.00 80.81 86 ARG A O 1
ATOM 684 N N . ASP A 1 87 ? 3.466 6.750 2.582 1.00 74.94 87 ASP A N 1
ATOM 685 C CA . ASP A 1 87 ? 3.573 6.373 1.178 1.00 74.94 87 ASP A CA 1
ATOM 686 C C . ASP A 1 87 ? 2.458 7.036 0.361 1.00 74.94 87 ASP A C 1
ATOM 688 O O . ASP A 1 87 ? 2.735 7.628 -0.679 1.00 74.94 87 ASP A O 1
ATOM 692 N N . TYR A 1 88 ? 1.222 7.089 0.873 1.00 73.69 88 TYR A N 1
ATOM 693 C CA . TYR A 1 88 ? 0.144 7.844 0.224 1.00 73.69 88 TYR A CA 1
ATOM 694 C C . TYR A 1 88 ? 0.505 9.315 -0.017 1.00 73.69 88 TYR A C 1
ATOM 696 O O . TYR A 1 88 ? 0.226 9.846 -1.090 1.00 73.69 88 TYR A O 1
ATOM 704 N N . LYS A 1 89 ? 1.152 9.991 0.943 1.00 70.94 89 LYS A N 1
ATOM 705 C CA . LYS A 1 89 ? 1.562 11.392 0.744 1.00 70.94 89 LYS A CA 1
ATOM 706 C C . LYS A 1 89 ? 2.505 11.556 -0.449 1.00 70.94 89 LYS A C 1
ATOM 708 O O . LYS A 1 89 ? 2.465 12.603 -1.081 1.00 70.94 89 LYS A O 1
ATOM 713 N N . GLN A 1 90 ? 3.309 10.540 -0.762 1.00 68.50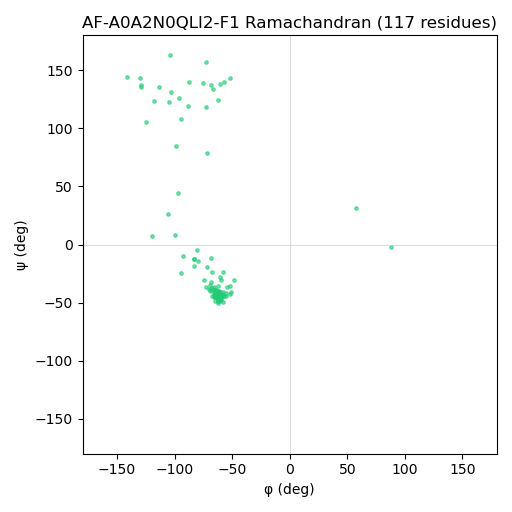 90 GLN A N 1
ATOM 714 C CA . GLN A 1 90 ? 4.166 10.531 -1.949 1.00 68.50 90 GLN A CA 1
ATOM 715 C C . GLN A 1 90 ? 3.362 10.286 -3.237 1.00 68.50 90 GLN A C 1
ATOM 717 O O . GLN A 1 90 ? 3.715 10.815 -4.284 1.00 68.50 90 GLN A O 1
ATOM 722 N N . TYR A 1 91 ? 2.260 9.532 -3.167 1.00 64.88 91 TYR A N 1
ATOM 723 C CA . TYR A 1 91 ? 1.370 9.283 -4.311 1.00 64.88 91 TYR A CA 1
ATOM 724 C C . TYR A 1 91 ? 0.339 10.383 -4.563 1.00 64.88 91 TYR A C 1
ATOM 726 O O . TYR A 1 91 ? -0.167 10.477 -5.679 1.00 64.88 91 TYR A O 1
ATOM 734 N N . LYS A 1 92 ? 0.058 11.242 -3.577 1.00 67.06 92 LYS A N 1
ATOM 735 C CA . LYS A 1 92 ? -0.906 12.348 -3.682 1.00 67.06 92 LYS A CA 1
ATOM 736 C C . LYS A 1 92 ? -0.656 13.252 -4.897 1.00 67.06 92 LYS A C 1
ATOM 738 O O . LYS A 1 92 ? -1.606 13.713 -5.527 1.00 67.06 92 LYS A O 1
ATOM 743 N N . GLU A 1 93 ? 0.607 13.478 -5.255 1.00 63.47 93 GLU A N 1
ATOM 744 C CA . GLU A 1 93 ? 0.984 14.27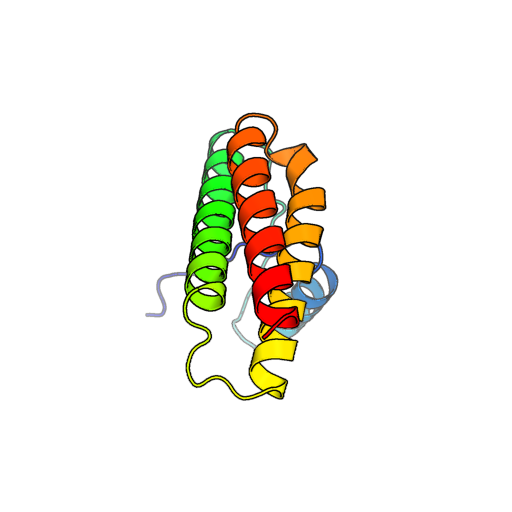1 -6.437 1.00 63.47 93 GLU A CA 1
ATOM 745 C C . GLU A 1 93 ? 0.598 13.591 -7.764 1.00 63.47 93 GLU A C 1
ATOM 747 O O . GLU A 1 93 ? 0.387 14.265 -8.768 1.00 63.47 93 GLU A O 1
ATOM 752 N N . LEU A 1 94 ? 0.452 12.262 -7.770 1.00 62.34 94 LEU A N 1
ATOM 753 C CA . LEU A 1 94 ? 0.091 11.457 -8.940 1.00 62.34 94 LEU A CA 1
ATOM 754 C C . LEU A 1 94 ? -1.420 11.182 -9.037 1.00 62.34 94 LEU A C 1
ATOM 756 O O . LEU A 1 94 ? -1.923 10.934 -10.133 1.00 62.34 94 LEU A O 1
ATOM 760 N N . THR A 1 95 ? -2.152 11.226 -7.919 1.00 58.75 95 THR A N 1
ATOM 761 C CA . THR A 1 95 ? -3.569 10.823 -7.820 1.00 58.75 95 THR A CA 1
ATOM 762 C C . THR A 1 95 ? -4.540 12.003 -7.701 1.00 58.75 95 THR A C 1
ATOM 764 O O . THR A 1 95 ? -5.618 11.843 -7.132 1.00 58.75 95 THR A O 1
ATOM 767 N N . SER A 1 96 ? -4.185 13.190 -8.211 1.00 61.66 96 SER A N 1
ATOM 768 C CA . SER A 1 96 ? -4.841 14.470 -7.875 1.00 61.66 96 SER A CA 1
ATOM 769 C C . SER A 1 96 ? -6.381 14.474 -7.940 1.00 61.66 96 SER A C 1
ATOM 771 O O . SER A 1 96 ? -7.003 15.163 -7.137 1.00 61.66 96 SER A O 1
ATOM 773 N N . SER A 1 97 ? -7.007 13.677 -8.816 1.00 62.12 97 SER A N 1
ATOM 774 C CA . SER A 1 97 ? -8.469 13.555 -8.971 1.00 62.12 97 SER A CA 1
ATOM 775 C C . SER A 1 97 ? -9.194 12.670 -7.944 1.00 62.12 97 SER A C 1
ATOM 777 O O . SER A 1 97 ? -10.416 12.722 -7.871 1.00 62.12 97 SER A O 1
ATOM 779 N N . GLU A 1 98 ? -8.488 11.841 -7.172 1.00 65.56 98 GLU A N 1
ATOM 780 C CA . GLU A 1 98 ? -9.077 10.909 -6.183 1.00 65.56 98 GLU A CA 1
ATOM 781 C C . GLU A 1 98 ? -8.592 11.176 -4.748 1.00 65.56 98 GLU A C 1
ATOM 783 O O . GLU A 1 98 ? -8.919 10.446 -3.814 1.00 65.56 98 GLU A O 1
ATOM 788 N N . THR A 1 99 ? -7.847 12.267 -4.575 1.00 69.94 99 THR A N 1
ATOM 789 C CA . THR A 1 99 ? -7.202 12.703 -3.334 1.00 69.94 99 THR A CA 1
ATOM 790 C C . THR A 1 99 ? -8.147 12.765 -2.132 1.00 69.94 99 THR A C 1
ATOM 792 O O . THR A 1 99 ? -7.784 12.322 -1.047 1.00 69.94 99 THR A O 1
ATOM 795 N N . GLU A 1 100 ? -9.365 13.280 -2.311 1.00 74.44 100 GLU A N 1
ATOM 796 C CA . GLU A 1 100 ? -10.314 13.501 -1.209 1.00 74.44 100 GLU A CA 1
ATOM 797 C C . GLU A 1 100 ? -10.728 12.191 -0.523 1.00 74.44 100 GLU A C 1
ATOM 799 O O . GLU A 1 100 ? -10.718 12.097 0.704 1.00 74.44 100 GLU A O 1
ATOM 804 N N . LYS A 1 101 ? -11.001 11.138 -1.307 1.00 76.31 101 LYS A N 1
ATOM 805 C CA . LYS A 1 101 ? -11.401 9.821 -0.779 1.00 76.31 101 LYS A CA 1
ATOM 806 C C . LYS A 1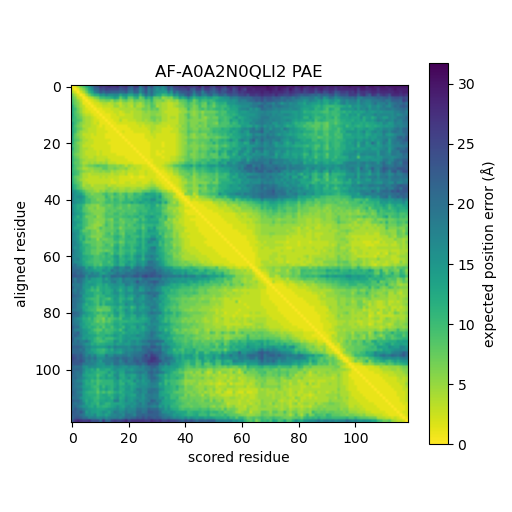 101 ? -10.295 9.181 0.052 1.00 76.31 101 LYS A C 1
ATOM 808 O O . LYS A 1 101 ? -10.548 8.547 1.074 1.00 76.31 101 LYS A O 1
ATOM 813 N N . PHE A 1 102 ? -9.052 9.334 -0.387 1.00 79.69 102 PHE A N 1
ATOM 814 C CA . PHE A 1 102 ? -7.908 8.814 0.347 1.00 79.69 102 PHE A CA 1
ATOM 815 C C . PHE A 1 102 ? -7.620 9.615 1.614 1.00 79.69 102 PHE A C 1
ATOM 817 O O . PHE A 1 102 ? -7.242 9.035 2.630 1.00 79.69 102 PHE A O 1
ATOM 824 N N . GLU A 1 103 ? -7.811 10.934 1.582 1.00 81.50 103 GLU A N 1
ATOM 825 C CA . GLU A 1 103 ? -7.666 11.775 2.769 1.00 81.50 103 GLU A CA 1
ATOM 826 C C . GLU A 1 103 ? -8.684 11.408 3.850 1.00 81.50 103 GLU A C 1
ATOM 828 O O . GLU A 1 103 ? -8.299 11.259 5.011 1.00 81.50 103 GLU A O 1
ATOM 833 N N . GLU A 1 104 ? -9.938 11.157 3.470 1.00 85.12 104 GLU A N 1
ATOM 834 C CA . GLU A 1 104 ? -10.966 10.648 4.382 1.00 85.12 104 GLU A CA 1
ATOM 835 C C . GLU A 1 104 ? -10.543 9.314 5.021 1.00 85.12 104 GLU A C 1
ATOM 837 O O . GLU A 1 104 ? -10.537 9.176 6.247 1.00 85.12 104 GLU A O 1
ATOM 842 N N . LYS A 1 105 ? -10.082 8.347 4.217 1.00 83.69 105 LYS A N 1
ATOM 843 C CA . LYS A 1 105 ? -9.605 7.049 4.725 1.00 83.69 105 LYS A CA 1
ATOM 844 C C . LYS A 1 105 ? -8.387 7.173 5.638 1.00 83.69 105 LYS A C 1
ATOM 846 O O . LYS A 1 105 ? -8.282 6.453 6.627 1.00 83.69 105 LYS A O 1
ATOM 851 N N . ILE A 1 106 ? -7.479 8.105 5.361 1.00 85.88 106 ILE A N 1
ATOM 852 C CA . ILE A 1 106 ? -6.318 8.360 6.224 1.00 85.88 106 ILE A CA 1
ATOM 853 C C . ILE A 1 106 ? -6.731 8.965 7.559 1.00 85.88 106 ILE A C 1
ATOM 855 O O . ILE A 1 106 ? -6.137 8.629 8.586 1.00 85.88 106 ILE A O 1
ATOM 859 N N . LEU A 1 107 ? -7.735 9.843 7.573 1.00 87.94 107 LEU A N 1
ATOM 860 C CA . LEU A 1 107 ? -8.295 10.354 8.821 1.00 87.94 107 LEU A CA 1
ATOM 861 C C . LEU A 1 107 ? -8.900 9.217 9.653 1.00 87.94 107 LEU A C 1
ATOM 863 O O . LEU A 1 107 ? -8.643 9.150 10.857 1.00 87.94 107 LEU A O 1
ATOM 867 N N . LEU A 1 108 ? -9.611 8.285 9.010 1.00 88.56 108 LEU A N 1
ATOM 868 C CA . LEU A 1 108 ? -10.136 7.087 9.667 1.00 88.56 108 LEU A CA 1
ATOM 869 C C . LEU A 1 108 ? -9.012 6.199 10.220 1.00 88.56 108 LEU A C 1
ATOM 871 O O . LEU A 1 108 ? -9.046 5.860 11.399 1.00 88.56 108 LEU A O 1
ATOM 875 N N . LEU A 1 109 ? -7.979 5.896 9.426 1.00 86.81 109 LEU A N 1
ATOM 876 C CA . LEU A 1 109 ? -6.826 5.102 9.876 1.00 86.81 109 LEU A CA 1
ATOM 877 C C . LEU A 1 109 ? -6.138 5.735 11.087 1.00 86.81 109 LEU A C 1
ATOM 879 O O . LEU A 1 109 ? -5.840 5.048 12.059 1.00 86.81 109 LEU A O 1
ATOM 883 N N . ARG A 1 110 ? -5.923 7.056 11.071 1.00 87.94 110 ARG A N 1
ATOM 884 C CA . ARG A 1 110 ? -5.353 7.772 12.224 1.00 87.94 110 ARG A CA 1
ATOM 885 C C . ARG A 1 110 ? -6.231 7.650 13.461 1.00 87.94 110 ARG A C 1
ATOM 887 O O . ARG A 1 110 ? -5.703 7.447 14.550 1.00 87.94 110 ARG A O 1
ATOM 894 N N . SER A 1 111 ? -7.548 7.780 13.300 1.00 88.69 111 SER A N 1
ATOM 895 C CA . SER A 1 111 ? -8.492 7.616 14.406 1.00 88.69 111 SER A CA 1
ATOM 896 C C . SER A 1 111 ? -8.409 6.210 15.000 1.00 88.69 111 SER A C 1
ATOM 898 O O . SER A 1 111 ? -8.292 6.074 16.216 1.00 88.69 111 SER A O 1
ATOM 900 N N . GLU A 1 112 ? -8.395 5.174 14.160 1.00 86.38 112 GLU A N 1
ATOM 901 C CA . GLU A 1 112 ? -8.299 3.787 14.620 1.00 86.38 112 GLU A CA 1
ATOM 902 C C . GLU A 1 112 ? -6.952 3.491 15.289 1.00 86.38 112 GLU A C 1
ATOM 904 O O . GLU A 1 112 ? -6.926 2.907 16.369 1.00 86.38 112 GLU A O 1
ATOM 909 N N . VAL A 1 113 ? -5.834 3.981 14.744 1.00 86.38 113 VAL A N 1
ATOM 910 C CA . VAL A 1 113 ? -4.515 3.855 15.390 1.00 86.38 113 VAL A CA 1
ATOM 911 C C . VAL A 1 113 ? -4.510 4.491 16.782 1.00 86.38 113 VAL A C 1
ATOM 913 O O . VAL A 1 113 ? -3.999 3.889 17.725 1.00 86.38 113 VAL A O 1
ATOM 916 N N . VAL A 1 114 ? -5.102 5.678 16.948 1.00 87.69 114 VAL A N 1
ATOM 917 C CA . VAL A 1 114 ? -5.199 6.329 18.266 1.00 87.69 114 VAL A CA 1
ATOM 918 C C . VAL A 1 114 ? -6.025 5.487 19.239 1.00 87.69 114 VAL A C 1
ATOM 920 O O . VAL A 1 114 ? -5.597 5.302 20.376 1.00 87.69 114 VAL A O 1
ATOM 923 N N . LYS A 1 115 ? -7.159 4.925 18.801 1.00 86.19 115 LYS A N 1
ATOM 924 C CA . LYS A 1 115 ? -7.981 4.031 19.637 1.00 86.19 115 LYS A CA 1
ATOM 925 C C . LYS A 1 115 ? -7.212 2.783 20.067 1.00 86.19 115 LYS A C 1
ATOM 927 O O . LYS A 1 115 ? -7.313 2.375 21.218 1.00 86.19 115 LYS A O 1
ATOM 932 N N . ILE A 1 116 ? -6.432 2.195 19.160 1.00 83.94 116 ILE A N 1
ATOM 933 C CA . ILE A 1 116 ? -5.603 1.016 19.442 1.00 83.94 116 ILE A CA 1
ATOM 934 C C . ILE A 1 116 ? -4.523 1.337 20.479 1.00 83.94 116 ILE A C 1
ATOM 936 O O . ILE A 1 116 ? -4.279 0.529 21.365 1.00 83.94 116 ILE A O 1
ATOM 940 N N .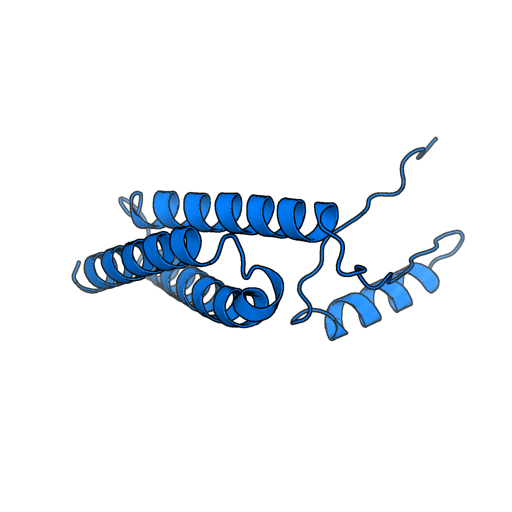 LEU A 1 117 ? -3.890 2.511 20.395 1.00 79.50 117 LEU A N 1
ATOM 941 C CA . LEU A 1 117 ? -2.857 2.941 21.347 1.00 79.50 117 LEU A CA 1
ATOM 942 C C . LEU A 1 117 ? -3.410 3.306 22.734 1.00 79.50 117 LEU A C 1
ATOM 944 O O . LEU A 1 117 ? -2.640 3.381 23.689 1.00 79.50 117 LEU A O 1
ATOM 948 N N . GLN A 1 118 ? -4.711 3.584 22.830 1.00 78.00 118 GLN A N 1
ATOM 949 C CA . GLN A 1 118 ? -5.410 3.908 24.077 1.00 78.00 118 GLN A CA 1
ATOM 950 C C . GLN A 1 118 ? -6.040 2.682 24.763 1.00 78.00 118 GLN A C 1
ATOM 952 O O . GLN A 1 118 ? -6.508 2.819 25.894 1.00 78.00 118 GLN A O 1
ATOM 957 N N . LYS A 1 119 ? -6.071 1.520 24.095 1.00 61.78 119 LYS A N 1
ATOM 958 C CA . LYS A 1 119 ? -6.409 0.220 24.697 1.00 61.78 119 LYS A CA 1
ATOM 959 C C . LYS A 1 119 ? -5.239 -0.318 25.521 1.00 61.78 119 LYS A C 1
ATOM 961 O O . LYS A 1 119 ? -5.528 -0.937 26.567 1.00 61.78 119 LYS A O 1
#

pLDDT: mean 79.53, std 10.37, range [38.91, 94.69]

Foldseek 3Di:
DPPDDDDDDDQPVCVVVVVVVQVVQVVDPPGHDDDDDDDLDPVSLVVVVVVLVVVLVVLLVCLVVCPPPDPVRLVVSLVVLVVSLVSVVVCCVSNVPCNVVVVVSNVSSVVSNVVSVVD

Solvent-accessible surface area (backbone atoms only — not comparable to full-atom values): 7294 Å² total; per-residue (Å²): 135,88,85,72,87,83,88,79,91,73,61,76,93,43,48,67,60,51,49,53,50,35,55,53,41,53,71,40,87,99,43,83,60,81,91,76,84,83,69,97,43,72,68,53,39,52,52,52,51,50,54,52,49,57,51,53,50,53,50,46,54,49,58,73,59,50,80,91,61,51,73,69,56,50,51,51,51,50,51,52,51,53,48,52,57,55,52,47,63,70,44,46,82,69,38,67,93,56,44,67,65,54,53,54,51,48,52,50,45,53,52,44,50,52,54,60,76,71,106

Radius of gyration: 17.7 Å; Cα contacts (8 Å, |Δi|>4): 49; chains: 1; bounding box: 34×38×46 Å

Organism: NCBI:txid588596

Sequence (119 aa):
MRENGVIYFVPNSMTAGLTNLVTFICSLENSDAFKVPVINSSDNRHMVSKKLNDYLDHLLDQCRSTEGLRKDQIKMLVEETNNAIRDYKQYKELTSSETEKFEEKILLLRSEVVKILQK

Secondary structure (DSSP, 8-state):
----PPP----GGGHHHHHHHHHHHHTSTT------PPP--HHHHHHHHHHHHHHHHHHHHHHHT-TT--HHHHHHHHHHHHHHHHHHHHHTTT-TTTHHHHHHHHHHHHHHHHHHHH-

Nearest PDB structures (foldseek):
  2odm-assembly1_B  TM=7.736E-01  e=2.324E+00  Staphylococcus aureus subsp. aureus MW2
  4hwh-assembly3_C  TM=5.053E-01  e=2.199E+00  Arabidopsis thaliana
  4hwd-assembly3_B  TM=4.965E-01  e=5.630E+00  Arabidopsis thaliana